Protein AF-A0A1X7UVR0-F1 (afdb_monomer_lite)

pLDDT: mean 85.08, std 11.85, range [38.38, 96.5]

Organism: Amphimedon queenslandica (NCBI:txid400682)

Radius of gyration: 28.62 Å; chains: 1; bounding box: 68×52×77 Å

Structure (mmCIF, N/CA/C/O backbone):
data_AF-A0A1X7UVR0-F1
#
_entry.id   AF-A0A1X7UVR0-F1
#
loop_
_atom_site.group_PDB
_atom_site.id
_atom_site.type_symbol
_atom_site.label_atom_id
_atom_site.label_alt_id
_atom_site.label_comp_id
_atom_site.label_asym_id
_atom_site.label_entity_id
_atom_site.label_seq_id
_atom_site.pdbx_PDB_ins_code
_atom_site.Cartn_x
_atom_site.Cartn_y
_atom_site.Cartn_z
_atom_site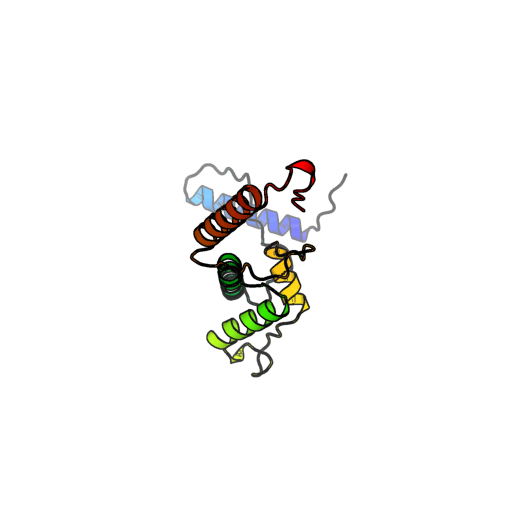.occupancy
_atom_site.B_iso_or_equiv
_atom_site.auth_seq_id
_atom_site.auth_comp_id
_atom_site.auth_asym_id
_atom_site.auth_atom_id
_atom_site.pdbx_PDB_model_num
ATOM 1 N N . MET A 1 1 ? -23.623 33.182 9.300 1.00 39.91 1 MET A N 1
ATOM 2 C CA . MET A 1 1 ? -23.550 31.770 8.861 1.00 39.91 1 MET A CA 1
ATOM 3 C C . MET A 1 1 ? -23.881 30.894 10.066 1.00 39.91 1 MET A C 1
ATOM 5 O O . MET A 1 1 ? -23.046 30.761 10.948 1.00 39.91 1 MET A O 1
ATOM 9 N N . TRP A 1 2 ? -25.120 30.409 10.192 1.00 45.94 2 TRP A N 1
ATOM 10 C CA . TRP A 1 2 ? -25.525 29.566 11.326 1.00 45.94 2 TRP A CA 1
ATOM 11 C C . TRP A 1 2 ? -25.165 28.111 11.015 1.00 45.94 2 TRP A C 1
ATOM 13 O O . TRP A 1 2 ? -25.701 27.520 10.080 1.00 45.94 2 TRP A O 1
ATOM 23 N N . CYS A 1 3 ? -24.228 27.531 11.764 1.00 56.44 3 CYS A N 1
ATOM 24 C CA . CYS A 1 3 ? -23.899 26.116 11.631 1.00 56.44 3 CYS A CA 1
ATOM 25 C C . CYS A 1 3 ? -25.050 25.273 12.200 1.00 56.44 3 CYS A C 1
ATOM 27 O O . CYS A 1 3 ? -25.209 25.167 13.416 1.00 56.44 3 CYS A O 1
ATOM 29 N N . HIS A 1 4 ? -25.851 24.659 11.328 1.00 72.81 4 HIS A N 1
ATOM 30 C CA . HIS A 1 4 ? -26.893 23.713 11.725 1.00 72.81 4 HIS A CA 1
ATOM 31 C C . HIS A 1 4 ? -26.270 22.404 12.227 1.00 72.81 4 HIS A C 1
ATOM 33 O O . HIS A 1 4 ? -26.039 21.460 11.469 1.00 72.81 4 HIS A O 1
ATOM 39 N N . PHE A 1 5 ? -26.001 22.329 13.528 1.00 78.62 5 PHE A N 1
ATOM 40 C CA . PHE A 1 5 ? -25.626 21.081 14.183 1.00 78.62 5 PHE A CA 1
ATOM 41 C C . PHE A 1 5 ? -26.862 20.363 14.719 1.00 78.62 5 PHE A C 1
ATOM 43 O O . PHE A 1 5 ? -27.696 20.941 15.411 1.00 78.62 5 PHE A O 1
ATOM 50 N N . LYS A 1 6 ? -26.956 19.058 14.452 1.00 86.06 6 LYS A N 1
ATOM 51 C CA . LYS A 1 6 ? -27.971 18.203 15.072 1.00 86.06 6 LYS A CA 1
ATOM 52 C C . LYS A 1 6 ? -27.736 18.149 16.586 1.00 86.06 6 LYS A C 1
ATOM 54 O O . LYS A 1 6 ? -26.608 17.916 17.025 1.00 86.06 6 LYS A O 1
ATOM 59 N N . HIS A 1 7 ? -28.799 18.286 17.377 1.00 85.94 7 HIS A N 1
ATOM 60 C CA . HIS A 1 7 ? -28.734 18.289 18.846 1.00 85.94 7 HIS A CA 1
ATOM 61 C C . HIS A 1 7 ? -27.977 17.075 19.425 1.00 85.94 7 HIS A C 1
ATOM 63 O O . HIS A 1 7 ? -27.180 17.208 20.353 1.00 85.94 7 HIS A O 1
ATOM 69 N N . SER A 1 8 ? -28.131 15.893 18.816 1.00 85.81 8 SER A N 1
ATOM 70 C CA . SER A 1 8 ? -27.412 14.672 19.209 1.00 85.81 8 SER A CA 1
ATOM 71 C C . SER A 1 8 ? -25.884 14.806 19.130 1.00 85.81 8 SER A C 1
ATOM 73 O O . SER A 1 8 ? -25.164 14.254 19.964 1.00 85.81 8 SER A O 1
ATOM 75 N N . SER A 1 9 ? -25.374 15.553 18.148 1.00 83.88 9 SER A N 1
ATOM 76 C CA . SER A 1 9 ? -23.937 15.782 17.964 1.00 83.88 9 SER A CA 1
ATOM 77 C C . SER A 1 9 ? -23.384 16.694 19.056 1.00 83.88 9 SER A C 1
ATOM 79 O O . SER A 1 9 ? -22.372 16.362 19.671 1.00 83.88 9 SER A O 1
ATOM 81 N N . VAL A 1 10 ? -24.097 17.785 19.357 1.00 86.69 10 VAL A N 1
ATOM 82 C CA . VAL A 1 10 ? -23.742 18.726 20.434 1.00 86.69 10 VAL A CA 1
ATOM 83 C C . VAL A 1 10 ? -23.759 18.022 21.791 1.00 86.69 10 VAL A C 1
ATOM 85 O O . VAL A 1 10 ? -22.815 18.148 22.570 1.00 86.69 10 VAL A O 1
ATOM 88 N N . SER A 1 11 ? -24.782 17.202 22.044 1.00 87.31 11 SER A N 1
ATOM 89 C CA . SER A 1 11 ? -24.895 16.419 23.278 1.00 87.31 11 SER A CA 1
ATOM 90 C C . SER A 1 11 ? -23.726 15.437 23.448 1.00 87.31 11 SER A C 1
ATOM 92 O O . SER A 1 11 ? -23.103 15.369 24.508 1.00 87.31 11 SER A O 1
ATOM 94 N N . THR A 1 12 ? -23.330 14.754 22.368 1.00 87.06 12 THR A N 1
ATOM 95 C CA . THR A 1 12 ? -22.163 13.855 22.381 1.00 87.06 12 THR A CA 1
ATOM 96 C C . THR A 1 12 ? -20.865 14.604 22.701 1.00 87.06 12 THR A C 1
ATOM 98 O O . THR A 1 12 ? -20.026 14.097 23.449 1.00 87.06 12 THR A O 1
ATOM 101 N N . TRP A 1 13 ? -20.672 15.808 22.152 1.00 88.38 13 TRP A N 1
ATOM 102 C CA . TRP A 1 13 ? -19.490 16.628 22.441 1.00 88.38 13 TRP A CA 1
ATOM 103 C C . TRP A 1 13 ? -19.467 17.118 23.886 1.00 88.38 13 TRP A C 1
ATOM 105 O O . TRP A 1 13 ? -18.426 17.013 24.531 1.00 88.38 13 TRP A O 1
ATOM 115 N N . LYS A 1 14 ? -20.613 17.559 24.421 1.00 90.25 14 LYS A N 1
ATOM 116 C CA . LYS A 1 14 ? -20.752 17.960 25.828 1.00 90.25 14 LYS A CA 1
ATOM 117 C C . LYS A 1 14 ? -20.363 16.825 26.775 1.00 90.25 14 LYS A C 1
ATOM 119 O O . LYS A 1 14 ? -19.585 17.042 27.698 1.00 90.25 14 LYS A O 1
ATOM 124 N N . LEU A 1 15 ? -20.849 15.606 26.527 1.00 90.50 15 LEU A N 1
ATOM 125 C CA . LEU A 1 15 ? -20.504 14.435 27.342 1.00 90.50 15 LEU A CA 1
ATOM 126 C C . LEU A 1 15 ? -19.000 14.135 27.314 1.00 90.50 15 LEU A C 1
ATOM 128 O O . LEU A 1 15 ? -18.399 13.907 28.363 1.00 90.50 15 LEU A O 1
ATOM 132 N N . LYS A 1 16 ? -18.379 14.185 26.130 1.00 88.38 16 LYS A N 1
ATOM 133 C CA . LYS A 1 16 ? -16.927 14.001 25.985 1.00 88.38 16 LYS A CA 1
ATOM 134 C C . LYS A 1 16 ? -16.127 15.067 26.727 1.00 88.38 16 LYS A C 1
ATOM 136 O O . LYS A 1 16 ? -15.169 14.732 27.414 1.00 88.38 16 LYS A O 1
ATOM 141 N N . TYR A 1 17 ? -16.534 16.327 26.606 1.00 90.25 17 TYR A N 1
ATOM 142 C CA . TYR A 1 17 ? -15.904 17.437 27.310 1.00 90.25 17 TYR A CA 1
ATOM 143 C C . TYR A 1 17 ? -15.963 17.241 28.827 1.00 90.25 17 TYR A C 1
ATOM 145 O O . TYR A 1 17 ? -14.931 17.270 29.493 1.00 90.25 17 TYR A O 1
ATOM 153 N N . LEU A 1 18 ? -17.146 16.933 29.366 1.00 91.00 18 LEU A N 1
ATOM 154 C CA . LEU A 1 18 ? -17.323 16.692 30.799 1.00 91.00 18 LEU A CA 1
ATOM 155 C C . LEU A 1 18 ? -16.493 15.501 31.303 1.00 91.00 18 LEU A C 1
ATOM 157 O O . LEU A 1 18 ? -15.963 15.554 32.411 1.00 91.00 18 LEU A O 1
ATOM 161 N N . ALA A 1 19 ? -16.353 14.438 30.506 1.00 88.81 19 ALA A N 1
ATOM 162 C CA . ALA A 1 19 ? -15.502 13.300 30.852 1.00 88.81 19 ALA A CA 1
ATOM 163 C C . ALA A 1 19 ? -14.011 13.686 30.912 1.00 88.81 19 ALA A C 1
ATOM 165 O O . ALA A 1 19 ? -13.319 13.299 31.854 1.00 88.81 19 ALA A O 1
ATOM 166 N N . GLN A 1 20 ? -13.535 14.486 29.952 1.00 86.75 20 GLN A N 1
ATOM 167 C CA . GLN A 1 20 ? -12.152 14.972 29.896 1.00 86.75 20 GLN A CA 1
ATOM 168 C C . GLN A 1 20 ? -11.824 15.889 31.088 1.00 86.75 20 GLN A C 1
ATOM 170 O O . GLN A 1 20 ? -10.798 15.706 31.740 1.00 86.75 20 GLN A O 1
ATOM 175 N N . VAL A 1 21 ? -12.728 16.819 31.420 1.00 88.62 21 VAL A N 1
ATOM 176 C CA . VAL A 1 21 ? -12.598 17.715 32.584 1.00 88.62 21 VAL A CA 1
ATOM 177 C C . VAL A 1 21 ? -12.537 16.910 33.882 1.00 88.62 21 VAL A C 1
ATOM 179 O O . VAL A 1 21 ? -11.637 17.116 34.691 1.00 88.62 21 VAL A O 1
ATOM 182 N N . LYS A 1 22 ? -13.435 15.931 34.066 1.00 89.00 22 LYS A N 1
ATOM 183 C CA . LYS A 1 22 ? -13.406 15.041 35.241 1.00 89.00 22 LYS A CA 1
ATOM 184 C C . LYS A 1 22 ? -12.085 14.281 35.363 1.00 89.00 22 LYS A C 1
ATOM 186 O O . LYS A 1 22 ? -11.619 14.053 36.475 1.00 89.00 22 LYS A O 1
ATOM 191 N N . HIS A 1 23 ? -11.495 13.872 34.244 1.00 85.75 23 HIS A N 1
ATOM 192 C CA . HIS A 1 23 ? -10.211 13.181 34.233 1.00 85.75 23 HIS A CA 1
ATOM 193 C C . HIS A 1 23 ? -9.043 14.104 34.626 1.00 85.75 23 HIS A C 1
ATOM 195 O O . HIS A 1 23 ? -8.199 13.687 35.414 1.00 85.75 23 HIS A O 1
ATOM 201 N N . GLN A 1 24 ? -9.005 15.350 34.137 1.00 85.00 24 GLN A N 1
ATOM 202 C CA . GLN A 1 24 ? -7.989 16.344 34.533 1.00 85.00 24 GLN A CA 1
ATOM 203 C C . GLN A 1 24 ? -8.089 16.703 36.021 1.00 85.00 24 GLN A C 1
ATOM 205 O O . GLN A 1 24 ? -7.090 16.658 36.733 1.00 85.00 24 GLN A O 1
ATOM 210 N N . VAL A 1 25 ? -9.309 16.932 36.523 1.00 85.56 25 VAL A N 1
ATOM 211 C CA . VAL A 1 25 ? -9.549 17.211 37.950 1.00 85.56 25 VAL A CA 1
ATOM 212 C C . VAL A 1 25 ? -9.102 16.038 38.829 1.00 85.56 25 VAL A C 1
ATOM 214 O O . VAL A 1 25 ? -8.468 16.249 39.857 1.00 85.56 25 VAL A O 1
ATOM 217 N N . LYS A 1 26 ? -9.353 14.788 38.409 1.00 86.19 26 LYS A N 1
ATOM 218 C CA . LYS A 1 26 ? -8.849 13.591 39.110 1.00 86.19 26 LYS A CA 1
ATOM 219 C C . LYS A 1 26 ? -7.321 13.496 39.148 1.00 86.19 26 LYS A C 1
ATOM 221 O O . LYS A 1 26 ? -6.795 12.859 40.052 1.00 86.19 26 LYS A O 1
ATOM 226 N N . LYS A 1 27 ? -6.619 14.097 38.185 1.00 85.75 27 LYS A N 1
ATOM 227 C CA . LYS A 1 27 ? -5.153 14.185 38.161 1.00 85.75 27 LYS A CA 1
ATOM 228 C C . LYS A 1 27 ? -4.596 15.376 38.953 1.00 85.75 27 LYS A C 1
ATOM 230 O O . LYS A 1 27 ? -3.383 15.498 39.049 1.00 85.75 27 LYS A O 1
ATOM 235 N N . GLY A 1 28 ? -5.453 16.230 39.524 1.00 82.88 28 GLY A N 1
ATOM 236 C CA . GLY A 1 28 ? -5.039 17.439 40.243 1.00 82.88 28 GLY A CA 1
ATOM 237 C C . GLY A 1 28 ? -4.627 18.602 39.333 1.00 82.88 28 GLY A C 1
ATOM 238 O O . GLY A 1 28 ? -4.069 19.583 39.814 1.00 82.88 28 GLY A O 1
ATOM 239 N N . GLU A 1 29 ? -4.893 18.510 38.028 1.00 83.25 29 GLU A N 1
ATOM 240 C CA . GLU A 1 29 ? -4.598 19.568 37.058 1.00 83.25 29 GLU A CA 1
ATOM 241 C C . GLU A 1 29 ? -5.743 20.591 37.003 1.00 83.25 29 GLU A C 1
ATOM 243 O O . GLU A 1 29 ? -6.922 20.246 37.154 1.00 83.25 29 GLU A O 1
ATOM 248 N N . THR A 1 30 ? -5.416 21.860 36.736 1.00 81.00 30 THR A N 1
ATOM 249 C CA . THR A 1 30 ? -6.432 22.875 36.441 1.00 81.00 30 THR A CA 1
ATOM 250 C C . THR A 1 30 ? -7.115 22.536 35.110 1.00 81.00 30 THR A C 1
ATOM 252 O O . THR A 1 30 ? -6.435 22.273 34.115 1.00 81.00 30 THR A O 1
ATOM 255 N N . PRO A 1 31 ? -8.460 22.497 35.055 1.00 76.00 31 PRO A N 1
ATOM 256 C CA . PRO A 1 31 ? -9.162 22.013 33.877 1.00 76.00 31 PRO A CA 1
ATOM 257 C C . PRO A 1 31 ? -9.028 23.007 32.719 1.00 76.00 31 PRO A C 1
ATOM 259 O O . PRO A 1 31 ? -9.720 24.023 32.666 1.00 76.00 31 PRO A O 1
ATOM 262 N N . ASN A 1 32 ? -8.152 22.686 31.771 1.00 82.94 32 ASN A N 1
ATOM 263 C CA . ASN A 1 32 ? -7.961 23.424 30.531 1.00 82.94 32 ASN A CA 1
ATOM 264 C C . ASN A 1 32 ? -8.064 22.447 29.350 1.00 82.94 32 ASN A C 1
ATOM 266 O O . ASN A 1 32 ? -7.138 21.690 29.047 1.00 82.94 32 ASN A O 1
ATOM 270 N N . VAL A 1 33 ? -9.237 22.413 28.710 1.00 78.12 33 VAL A N 1
ATOM 271 C CA . VAL A 1 33 ? -9.544 21.495 27.603 1.00 78.12 33 VAL A CA 1
ATOM 272 C C . VAL A 1 33 ? -9.697 22.298 26.312 1.00 78.12 33 VAL A C 1
ATOM 274 O O . VAL A 1 33 ? -10.793 22.733 25.968 1.00 78.12 33 VAL A O 1
ATOM 277 N N . CYS A 1 34 ? -8.594 22.463 25.579 1.00 80.00 34 CYS A N 1
ATOM 278 C CA . CYS A 1 34 ? -8.577 23.142 24.274 1.00 80.00 34 CYS A CA 1
ATOM 279 C C . CYS A 1 34 ? -8.936 22.223 23.094 1.00 80.00 34 CYS A C 1
ATOM 281 O O . CYS A 1 34 ? -9.252 22.705 22.009 1.00 80.00 34 CYS A O 1
ATOM 283 N N . SER A 1 35 ? -8.884 20.898 23.267 1.00 78.81 35 SER A N 1
ATOM 284 C CA . SER A 1 35 ? -9.215 19.945 22.204 1.00 78.81 35 SER A CA 1
ATOM 285 C C . SER A 1 35 ? -9.887 18.683 22.746 1.00 78.81 35 SER A C 1
ATOM 287 O O . SER A 1 35 ? -9.595 18.215 23.845 1.00 78.81 35 SER A O 1
ATOM 289 N N . LEU A 1 36 ? -10.813 18.130 21.959 1.00 81.06 36 LEU A N 1
ATOM 290 C CA . LEU A 1 36 ? -11.444 16.838 22.220 1.00 81.06 36 LEU A CA 1
ATOM 291 C C . LEU A 1 36 ? -10.916 15.813 21.222 1.00 81.06 36 LEU A C 1
ATOM 293 O O . LEU A 1 36 ? -10.759 16.117 20.039 1.00 81.06 36 LEU A O 1
ATOM 297 N N . THR A 1 37 ? -10.725 14.572 21.667 1.00 76.94 37 THR A N 1
ATOM 298 C CA . THR A 1 37 ? -10.340 13.483 20.765 1.00 76.94 37 THR A CA 1
ATOM 299 C C . THR A 1 37 ? -11.423 13.267 19.701 1.00 76.94 37 THR A C 1
ATOM 301 O O . THR A 1 37 ? -12.577 12.881 19.970 1.00 76.94 37 THR A O 1
ATOM 304 N N . GLY A 1 38 ? -11.054 13.563 18.454 1.00 73.75 38 GLY A N 1
ATOM 305 C CA . GLY A 1 38 ? -11.890 13.331 17.287 1.00 73.75 38 GLY A CA 1
ATOM 306 C C . GLY A 1 38 ? -12.133 11.836 17.099 1.00 73.75 38 GLY A C 1
ATOM 307 O O . GLY A 1 38 ? -11.230 11.021 17.256 1.00 73.75 38 GLY A O 1
ATOM 308 N N . LYS A 1 39 ? -13.367 11.450 16.758 1.00 77.44 39 LYS A N 1
ATOM 309 C CA . LYS A 1 39 ? -13.599 10.095 16.237 1.00 77.44 39 LYS A CA 1
ATOM 310 C C . LYS A 1 39 ? -13.004 10.031 14.828 1.00 77.44 39 LYS A C 1
ATOM 312 O O . LYS A 1 39 ? -13.222 10.974 14.064 1.00 77.44 39 LYS A O 1
ATOM 317 N N . LYS A 1 40 ? -12.312 8.936 14.477 1.00 73.81 40 LYS A N 1
ATOM 318 C CA . LYS A 1 40 ? -11.924 8.667 13.082 1.00 73.81 40 LYS A CA 1
ATOM 319 C C . LYS A 1 40 ? -13.194 8.743 12.226 1.00 73.81 40 LYS A C 1
ATOM 321 O O . LYS A 1 40 ? -14.196 8.101 12.541 1.00 73.81 40 LYS A O 1
ATOM 326 N N . ARG A 1 41 ? -13.187 9.622 11.223 1.00 78.00 41 ARG A N 1
ATOM 327 C CA . ARG A 1 41 ? -14.324 9.846 10.321 1.00 78.00 41 ARG A CA 1
ATOM 328 C C . ARG A 1 41 ? -14.115 9.050 9.037 1.00 78.00 41 ARG A C 1
ATOM 330 O O . ARG A 1 41 ? -12.980 8.828 8.632 1.00 78.00 41 ARG A O 1
ATOM 337 N N . GLY A 1 42 ? -15.215 8.684 8.386 1.00 80.25 42 GLY A N 1
ATOM 338 C CA . GLY A 1 42 ? -15.204 7.970 7.111 1.00 80.25 42 GLY A CA 1
ATOM 339 C C . GLY A 1 42 ? -15.587 6.498 7.235 1.00 80.25 42 GLY A C 1
ATOM 340 O O . GLY A 1 42 ? -15.913 6.003 8.314 1.00 80.25 42 GLY A O 1
ATOM 341 N N . ARG A 1 43 ? -15.592 5.812 6.089 1.00 80.75 43 ARG A N 1
ATOM 342 C CA . ARG A 1 43 ? -15.903 4.384 6.006 1.00 80.75 43 ARG A CA 1
ATOM 343 C C . ARG A 1 43 ? -14.754 3.573 6.627 1.00 80.75 43 ARG A C 1
ATOM 345 O O . ARG A 1 43 ? -13.600 3.860 6.306 1.00 80.75 43 ARG A O 1
ATOM 352 N N . PRO A 1 44 ? -15.041 2.570 7.475 1.00 84.81 44 PRO A N 1
ATOM 353 C CA . PRO A 1 44 ? -14.006 1.700 8.022 1.00 84.81 44 PRO A CA 1
ATOM 354 C C . PRO A 1 44 ? -13.252 0.950 6.915 1.00 84.81 44 PRO A C 1
ATOM 356 O O . PRO A 1 44 ? -13.790 0.692 5.834 1.00 84.81 44 PRO A O 1
ATOM 359 N N . LEU A 1 45 ? -11.992 0.612 7.198 1.00 88.44 45 LEU A N 1
ATOM 360 C CA . LEU A 1 45 ? -11.133 -0.149 6.293 1.00 88.44 45 LEU A CA 1
ATOM 361 C C . LEU A 1 45 ? -11.658 -1.576 6.121 1.00 88.44 45 LEU A C 1
ATOM 363 O O . LEU A 1 45 ? -12.040 -2.213 7.098 1.00 88.44 45 LEU A O 1
ATOM 367 N N . LEU A 1 46 ? -11.614 -2.087 4.887 1.00 90.44 46 LEU A N 1
ATOM 368 C CA . LEU A 1 46 ? -12.061 -3.448 4.571 1.00 90.44 46 LEU A CA 1
ATOM 369 C C . LEU A 1 46 ? -11.266 -4.515 5.338 1.00 90.44 46 LEU A C 1
ATOM 371 O O . LEU A 1 46 ? -11.851 -5.470 5.828 1.00 90.44 46 LEU A O 1
ATOM 375 N N . LEU A 1 47 ? -9.942 -4.352 5.426 1.00 89.31 47 LEU A N 1
ATOM 376 C CA . LEU A 1 47 ? -9.038 -5.333 6.030 1.00 89.31 47 LEU A CA 1
ATOM 377 C C . LEU A 1 47 ? -8.715 -5.027 7.506 1.00 89.31 47 LEU A C 1
ATOM 379 O O . LEU A 1 47 ? -7.780 -5.592 8.060 1.00 89.31 47 LEU A O 1
ATOM 383 N N . CYS A 1 48 ? -9.474 -4.146 8.169 1.00 88.88 48 CYS A N 1
ATOM 384 C CA . CYS A 1 48 ? -9.101 -3.578 9.474 1.00 88.88 48 CYS A CA 1
ATOM 385 C C . CYS A 1 48 ? -7.728 -2.868 9.436 1.00 88.88 48 CYS A C 1
ATOM 387 O O . CYS A 1 48 ? -7.026 -2.873 8.431 1.00 88.88 48 CYS A O 1
ATOM 389 N N . GLU A 1 49 ? -7.335 -2.201 10.522 1.00 89.88 49 GLU A N 1
ATOM 390 C CA . GLU A 1 49 ? -6.111 -1.377 10.520 1.00 89.88 49 GLU A CA 1
ATOM 391 C C . GLU A 1 49 ? -4.832 -2.213 10.377 1.00 89.88 49 GLU A C 1
ATOM 393 O O . GLU A 1 49 ? -3.928 -1.821 9.647 1.00 89.88 49 GLU A O 1
ATOM 398 N N . ARG A 1 50 ? -4.781 -3.391 11.014 1.00 93.31 50 ARG A N 1
ATOM 399 C CA . ARG A 1 50 ? -3.585 -4.244 11.020 1.00 93.31 50 ARG A CA 1
ATOM 400 C C . ARG A 1 50 ? -3.260 -4.826 9.644 1.00 93.31 50 ARG A C 1
ATOM 402 O O . ARG A 1 50 ? -2.170 -4.600 9.141 1.00 93.31 50 ARG A O 1
ATOM 409 N N . LEU A 1 51 ? -4.194 -5.556 9.028 1.00 93.94 51 LEU A N 1
ATOM 410 C CA . LEU A 1 51 ? -3.909 -6.194 7.738 1.00 93.94 51 LEU A CA 1
ATOM 411 C C . LEU A 1 51 ? -3.754 -5.148 6.637 1.00 93.94 51 LEU A C 1
ATOM 413 O O . LEU A 1 51 ? -2.942 -5.343 5.744 1.00 93.94 51 LEU A O 1
ATOM 417 N N . ASP A 1 52 ? -4.498 -4.037 6.690 1.00 94.25 52 ASP A N 1
ATOM 418 C CA . ASP A 1 52 ? -4.313 -2.949 5.726 1.00 94.25 52 ASP A CA 1
ATOM 419 C C . ASP A 1 52 ? -2.885 -2.382 5.817 1.00 94.25 52 ASP A C 1
ATOM 421 O O . ASP A 1 52 ? -2.242 -2.239 4.780 1.00 94.25 52 ASP A O 1
ATOM 425 N N . ALA A 1 53 ? -2.342 -2.181 7.027 1.00 95.19 53 ALA A N 1
ATOM 426 C CA . ALA A 1 53 ? -0.943 -1.790 7.224 1.00 95.19 53 ALA A CA 1
ATOM 427 C C . ALA A 1 53 ? 0.049 -2.844 6.698 1.00 95.19 53 ALA A C 1
ATOM 429 O O . ALA A 1 53 ? 0.995 -2.484 6.000 1.00 95.19 53 ALA A O 1
ATOM 430 N N . ASP A 1 54 ? -0.194 -4.136 6.943 1.00 96.25 54 ASP A N 1
ATOM 431 C CA . ASP A 1 54 ? 0.650 -5.222 6.419 1.00 96.25 54 ASP A CA 1
ATOM 432 C C . ASP A 1 54 ? 0.710 -5.195 4.878 1.00 96.25 54 ASP A C 1
ATOM 434 O O . ASP A 1 54 ? 1.784 -5.341 4.285 1.00 96.25 54 ASP A O 1
ATOM 438 N N . VAL A 1 55 ? -0.426 -4.948 4.206 1.00 96.31 55 VAL A N 1
ATOM 439 C CA . VAL A 1 55 ? -0.445 -4.781 2.743 1.00 96.31 55 VAL A CA 1
ATOM 440 C C . VAL A 1 55 ? 0.321 -3.527 2.326 1.00 96.31 55 VAL A C 1
ATOM 442 O O . VAL A 1 55 ? 1.097 -3.590 1.375 1.00 96.31 55 VAL A O 1
ATOM 445 N N . GLN A 1 56 ? 0.135 -2.397 3.012 1.00 95.75 56 GLN A N 1
ATOM 446 C CA . GLN A 1 56 ? 0.854 -1.156 2.696 1.00 95.75 56 GLN A CA 1
ATOM 447 C C . GLN A 1 56 ? 2.371 -1.351 2.773 1.00 95.75 56 GLN A C 1
ATOM 449 O O . GLN A 1 56 ? 3.074 -1.011 1.822 1.00 95.75 56 GLN A O 1
ATOM 454 N N . HIS A 1 57 ? 2.867 -1.959 3.852 1.00 96.31 57 HIS A N 1
ATOM 455 C CA . HIS A 1 57 ? 4.290 -2.248 4.029 1.00 96.31 57 HIS A CA 1
ATOM 456 C C . HIS A 1 57 ? 4.844 -3.141 2.922 1.00 96.31 57 HIS A C 1
ATOM 458 O O . HIS A 1 57 ? 5.902 -2.845 2.369 1.00 96.31 57 HIS A O 1
ATOM 464 N N . TYR A 1 58 ? 4.115 -4.195 2.551 1.00 95.88 58 TYR A N 1
ATOM 465 C CA . TYR A 1 58 ? 4.525 -5.060 1.449 1.00 95.88 58 TYR A CA 1
ATOM 466 C C . TYR A 1 58 ? 4.619 -4.294 0.122 1.00 95.88 58 TYR A C 1
ATOM 468 O O . TYR A 1 58 ? 5.592 -4.444 -0.613 1.00 95.88 58 TYR A O 1
ATOM 476 N N . ILE A 1 59 ? 3.632 -3.450 -0.186 1.00 95.25 59 ILE A N 1
ATOM 477 C CA . ILE A 1 59 ? 3.615 -2.679 -1.434 1.00 95.25 59 ILE A CA 1
ATOM 478 C C . ILE A 1 59 ? 4.755 -1.657 -1.485 1.00 95.25 59 ILE A C 1
ATOM 480 O O . ILE A 1 59 ? 5.375 -1.512 -2.538 1.00 95.25 59 ILE A O 1
ATOM 484 N N . HIS A 1 60 ? 5.073 -1.003 -0.365 1.00 93.81 60 HIS A N 1
ATOM 485 C CA . HIS A 1 60 ? 6.253 -0.144 -0.269 1.00 93.81 60 HIS A CA 1
ATOM 486 C C . HIS A 1 60 ? 7.544 -0.926 -0.506 1.00 93.81 60 HIS A C 1
ATOM 488 O O . HIS A 1 60 ? 8.326 -0.535 -1.362 1.00 93.81 60 HIS A O 1
ATOM 494 N N . ALA A 1 61 ? 7.718 -2.079 0.143 1.00 93.56 61 ALA A N 1
ATOM 495 C CA . ALA A 1 61 ? 8.905 -2.910 -0.051 1.00 93.56 61 ALA A CA 1
ATOM 496 C C . ALA A 1 61 ? 9.084 -3.355 -1.515 1.00 93.56 61 ALA A C 1
ATOM 498 O O . ALA A 1 61 ? 10.194 -3.326 -2.042 1.00 93.56 61 ALA A O 1
ATOM 499 N N . VAL A 1 62 ? 7.991 -3.726 -2.196 1.00 91.31 62 VAL A N 1
ATOM 500 C CA . VAL A 1 62 ? 8.024 -4.067 -3.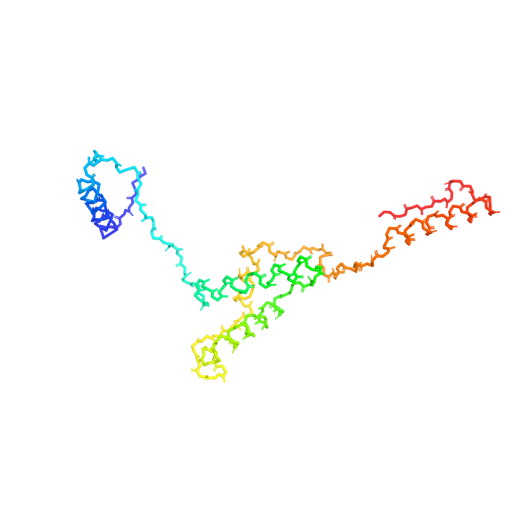630 1.00 91.31 62 VAL A CA 1
ATOM 501 C C . VAL A 1 62 ? 8.457 -2.869 -4.469 1.00 91.31 62 VAL A C 1
ATOM 503 O O . VAL A 1 62 ? 9.288 -3.023 -5.360 1.00 91.31 62 VAL A O 1
ATOM 506 N N . HIS A 1 63 ? 7.907 -1.687 -4.197 1.00 87.94 63 HIS A N 1
ATOM 507 C CA . HIS A 1 63 ? 8.256 -0.472 -4.925 1.00 87.94 63 HIS A CA 1
ATOM 508 C C . HIS A 1 63 ? 9.711 -0.044 -4.694 1.00 87.94 63 HIS A C 1
ATOM 510 O O . HIS A 1 63 ? 10.418 0.277 -5.649 1.00 87.94 63 HIS A O 1
ATOM 516 N N . ASP A 1 64 ? 10.166 -0.059 -3.444 1.00 87.19 64 ASP A N 1
ATOM 517 C CA . ASP A 1 64 ? 11.511 0.374 -3.060 1.00 87.19 64 ASP A CA 1
ATOM 518 C C . ASP A 1 64 ? 12.578 -0.587 -3.601 1.00 87.19 64 ASP A C 1
ATOM 520 O O . ASP A 1 64 ? 13.665 -0.159 -3.982 1.00 87.19 64 ASP A O 1
ATOM 524 N N . GLY A 1 65 ? 12.227 -1.868 -3.760 1.00 85.56 65 GLY A N 1
ATOM 525 C CA . GLY A 1 65 ? 13.017 -2.855 -4.498 1.00 85.56 65 GLY A CA 1
ATOM 526 C C . GLY A 1 65 ? 12.989 -2.699 -6.027 1.00 85.56 65 GLY A C 1
ATOM 527 O O . GLY A 1 65 ? 13.494 -3.571 -6.727 1.00 85.56 65 GLY A O 1
ATOM 528 N N . GLY A 1 66 ? 12.375 -1.642 -6.572 1.00 82.44 66 GLY A N 1
ATOM 529 C CA . GLY A 1 66 ? 12.284 -1.386 -8.017 1.00 82.44 66 GLY A CA 1
ATOM 530 C C . GLY A 1 66 ? 11.206 -2.196 -8.749 1.00 82.44 66 GLY A C 1
ATOM 531 O O . GLY A 1 66 ? 11.118 -2.140 -9.980 1.00 82.44 66 GLY A O 1
ATOM 532 N N . GLY A 1 67 ? 10.374 -2.934 -8.010 1.00 83.94 67 GLY A N 1
ATOM 533 C CA . GLY A 1 67 ? 9.278 -3.731 -8.543 1.00 83.94 67 GLY A CA 1
ATOM 534 C C . GLY A 1 67 ? 8.105 -2.879 -9.029 1.00 83.94 67 GLY A C 1
ATOM 535 O O . GLY A 1 67 ? 7.790 -1.816 -8.494 1.00 83.94 67 GLY A O 1
ATOM 536 N N . ILE A 1 68 ? 7.406 -3.375 -10.051 1.00 84.94 68 ILE A N 1
ATOM 537 C CA . ILE A 1 68 ? 6.225 -2.699 -10.592 1.00 84.94 68 ILE A CA 1
ATOM 538 C C . ILE A 1 68 ? 5.040 -2.934 -9.653 1.00 84.94 68 ILE A C 1
ATOM 540 O O . ILE A 1 68 ? 4.603 -4.067 -9.452 1.00 84.94 68 ILE A O 1
ATOM 544 N N . VAL A 1 69 ? 4.445 -1.855 -9.148 1.00 89.38 69 VAL A N 1
ATOM 545 C CA . VAL A 1 69 ? 3.204 -1.915 -8.370 1.00 89.38 69 VAL A CA 1
ATOM 546 C C . VAL A 1 69 ? 2.009 -1.676 -9.291 1.00 89.38 69 VAL A C 1
ATOM 548 O O . VAL A 1 69 ? 1.802 -0.583 -9.815 1.00 89.38 69 VAL A O 1
ATOM 551 N N . THR A 1 70 ? 1.182 -2.706 -9.480 1.00 90.50 70 THR A N 1
ATOM 552 C CA . THR A 1 70 ? -0.078 -2.604 -10.236 1.00 90.50 70 THR A CA 1
ATOM 553 C C . THR A 1 70 ? -1.274 -2.967 -9.374 1.00 90.50 70 THR A C 1
ATOM 555 O O . THR A 1 70 ? -1.156 -3.734 -8.425 1.00 90.50 70 THR A O 1
ATOM 558 N N . THR A 1 71 ? -2.471 -2.521 -9.766 1.00 92.38 71 THR A N 1
ATOM 559 C CA . THR A 1 71 ? -3.726 -2.889 -9.087 1.00 92.38 71 THR A CA 1
ATOM 560 C C . THR A 1 71 ? -3.908 -4.407 -8.948 1.00 92.38 71 THR A C 1
ATOM 562 O O . THR A 1 71 ? -4.436 -4.863 -7.936 1.00 92.38 71 THR A O 1
ATOM 565 N N . ARG A 1 72 ? -3.467 -5.200 -9.940 1.00 92.25 72 ARG A N 1
ATOM 566 C CA . ARG A 1 72 ? -3.548 -6.672 -9.886 1.00 92.25 72 ARG A CA 1
ATOM 567 C C . ARG A 1 72 ? -2.588 -7.238 -8.842 1.00 92.25 72 ARG A C 1
ATOM 569 O O . ARG A 1 72 ? -3.009 -8.063 -8.040 1.00 92.25 72 ARG A O 1
ATOM 576 N N . ILE A 1 73 ? -1.345 -6.750 -8.818 1.00 92.50 73 ILE A N 1
ATOM 577 C CA . ILE A 1 73 ? -0.339 -7.135 -7.815 1.00 92.50 73 ILE A CA 1
ATOM 578 C C . ILE A 1 73 ? -0.822 -6.756 -6.415 1.00 92.50 73 ILE A C 1
ATOM 580 O O . ILE A 1 73 ? -0.756 -7.573 -5.507 1.00 92.50 73 ILE A O 1
ATOM 584 N N . THR A 1 74 ? -1.409 -5.572 -6.250 1.00 95.06 74 THR A N 1
ATOM 585 C CA . THR A 1 74 ? -1.975 -5.125 -4.974 1.00 95.06 74 THR A CA 1
ATOM 586 C C . THR A 1 74 ? -3.116 -6.016 -4.486 1.00 95.06 74 THR A C 1
ATOM 588 O O . THR A 1 74 ? -3.135 -6.405 -3.320 1.00 95.06 74 THR A O 1
ATOM 591 N N . ALA A 1 75 ? -4.056 -6.378 -5.363 1.00 96.06 75 ALA A N 1
ATOM 592 C CA . ALA A 1 75 ? -5.146 -7.285 -5.004 1.00 96.06 75 ALA A CA 1
ATOM 593 C C . ALA A 1 75 ? -4.631 -8.695 -4.656 1.00 96.06 75 ALA A C 1
ATOM 595 O O . ALA A 1 75 ? -5.080 -9.298 -3.678 1.00 96.06 75 ALA A O 1
ATOM 596 N N . ALA A 1 76 ? -3.660 -9.204 -5.419 1.00 95.38 76 ALA A N 1
ATOM 597 C CA . ALA A 1 76 ? -3.032 -10.497 -5.163 1.00 95.38 76 ALA A CA 1
ATOM 598 C C . ALA A 1 76 ? -2.262 -10.509 -3.833 1.00 95.38 76 ALA A C 1
ATOM 600 O O . ALA A 1 76 ? -2.457 -11.418 -3.029 1.00 95.38 76 ALA A O 1
ATOM 601 N N . ALA A 1 77 ? -1.460 -9.475 -3.564 1.00 96.06 77 ALA A N 1
ATOM 602 C CA . ALA A 1 77 ? -0.711 -9.317 -2.321 1.00 96.06 77 ALA A CA 1
ATOM 603 C C . ALA A 1 77 ? -1.639 -9.286 -1.105 1.00 96.06 77 ALA A C 1
ATOM 605 O O . ALA A 1 77 ? -1.438 -10.029 -0.147 1.00 96.06 77 ALA A O 1
ATOM 606 N N . ALA A 1 78 ? -2.710 -8.496 -1.177 1.00 96.50 78 ALA A N 1
ATOM 607 C CA . ALA A 1 78 ? -3.715 -8.448 -0.126 1.00 96.50 78 ALA A CA 1
ATOM 608 C C . ALA A 1 78 ? -4.368 -9.815 0.109 1.00 96.50 78 ALA A C 1
ATOM 610 O O . ALA A 1 78 ? -4.502 -10.253 1.249 1.00 96.50 78 ALA A O 1
ATOM 611 N N . THR A 1 79 ? -4.707 -10.530 -0.966 1.00 95.94 79 THR A N 1
ATOM 612 C CA . THR A 1 79 ? -5.280 -11.879 -0.869 1.00 95.94 79 THR A CA 1
ATOM 613 C C . THR A 1 79 ? -4.302 -12.844 -0.209 1.00 95.94 79 THR A C 1
ATOM 615 O O . THR A 1 79 ? -4.698 -13.606 0.671 1.00 95.94 79 THR A O 1
ATOM 618 N N . ALA A 1 80 ? -3.022 -12.791 -0.577 1.00 95.62 80 ALA A N 1
ATOM 619 C CA . ALA A 1 80 ? -1.981 -13.626 0.010 1.00 95.62 80 ALA A CA 1
ATOM 620 C C . ALA A 1 80 ? -1.760 -13.322 1.500 1.00 95.62 80 ALA A C 1
ATOM 622 O O . ALA A 1 80 ? -1.663 -14.254 2.296 1.00 95.62 80 ALA A O 1
ATOM 623 N N . ILE A 1 81 ? -1.738 -12.047 1.895 1.00 96.12 81 ILE A N 1
ATOM 624 C CA . ILE A 1 81 ? -1.555 -11.619 3.292 1.00 96.12 81 ILE A CA 1
ATOM 625 C C . ILE A 1 81 ? -2.740 -12.054 4.159 1.00 96.12 81 ILE A C 1
ATOM 627 O O . ILE A 1 81 ? -2.537 -12.635 5.230 1.00 96.12 81 ILE A O 1
ATOM 631 N N . VAL A 1 82 ? -3.972 -11.849 3.682 1.00 95.50 82 VAL A N 1
ATOM 632 C CA . VAL A 1 82 ? -5.171 -12.330 4.384 1.00 95.50 82 VAL A CA 1
ATOM 633 C C . VAL A 1 82 ? -5.126 -13.850 4.486 1.00 95.50 82 VAL A C 1
ATOM 635 O O . VAL A 1 82 ? -5.242 -14.378 5.583 1.00 95.50 82 VAL A O 1
ATOM 638 N N . ARG A 1 83 ? -4.847 -14.560 3.385 1.00 94.75 83 ARG A N 1
ATOM 639 C CA . ARG A 1 83 ? -4.752 -16.028 3.369 1.00 94.75 83 ARG A CA 1
ATOM 640 C C . ARG A 1 83 ? -3.680 -16.566 4.321 1.00 94.75 83 ARG A C 1
ATOM 642 O O . ARG A 1 83 ? -3.887 -17.612 4.928 1.00 94.75 83 ARG A O 1
ATOM 649 N N . LYS A 1 84 ? -2.538 -15.887 4.439 1.00 94.81 84 LYS A N 1
ATOM 650 C CA . LYS A 1 84 ? -1.462 -16.258 5.368 1.00 94.81 84 LYS A CA 1
ATOM 651 C C . LYS A 1 84 ? -1.878 -16.052 6.823 1.00 94.81 84 LYS A C 1
ATOM 653 O O . LYS A 1 84 ? -1.490 -16.849 7.668 1.00 94.81 84 LYS A O 1
ATOM 658 N N . THR A 1 85 ? -2.647 -15.003 7.100 1.00 93.50 85 THR A N 1
ATOM 659 C CA . THR A 1 85 ? -3.109 -14.691 8.456 1.00 93.50 85 THR A CA 1
ATOM 660 C C . THR A 1 85 ? -4.264 -15.592 8.880 1.00 93.50 85 THR A C 1
ATOM 662 O O . THR A 1 85 ? -4.179 -16.263 9.900 1.00 93.50 85 THR A O 1
ATOM 665 N N . ASP A 1 86 ? -5.347 -15.589 8.107 1.00 91.62 86 ASP A N 1
ATOM 666 C CA . ASP A 1 86 ? -6.525 -16.416 8.320 1.00 91.62 86 ASP A CA 1
ATOM 667 C C . ASP A 1 86 ? -7.250 -16.610 6.984 1.00 91.62 86 ASP A C 1
ATOM 669 O O . ASP A 1 86 ? -7.813 -15.687 6.384 1.00 91.62 86 ASP A O 1
ATOM 673 N N . ARG A 1 87 ? -7.240 -17.855 6.511 1.00 91.12 87 ARG A N 1
ATOM 674 C CA . ARG A 1 87 ? -7.850 -18.233 5.236 1.00 91.12 87 ARG A CA 1
ATOM 675 C C . ARG A 1 87 ? -9.363 -18.072 5.265 1.00 91.12 87 ARG A C 1
ATOM 677 O O . ARG A 1 87 ? -9.925 -17.744 4.221 1.00 91.12 87 ARG A O 1
ATOM 684 N N . ASN A 1 88 ? -10.000 -18.270 6.415 1.00 92.69 88 ASN A N 1
ATOM 685 C CA . ASN A 1 88 ? -11.456 -18.283 6.551 1.00 92.69 88 ASN A CA 1
ATOM 686 C C . ASN A 1 88 ? -12.065 -16.884 6.441 1.00 92.69 88 ASN A C 1
ATOM 688 O O . ASN A 1 88 ? -13.275 -16.753 6.313 1.00 92.69 88 ASN A O 1
ATOM 692 N N . LEU A 1 89 ? -11.245 -15.830 6.445 1.00 91.62 89 LEU A N 1
ATOM 693 C CA . LEU A 1 89 ? -11.712 -14.467 6.213 1.00 91.62 89 LEU A CA 1
ATOM 694 C C . LEU A 1 89 ? -12.053 -14.197 4.745 1.00 91.62 89 LEU A C 1
ATOM 696 O O . LEU A 1 89 ? -12.873 -13.324 4.462 1.00 91.62 89 LEU A O 1
ATOM 700 N N . LEU A 1 90 ? -11.447 -14.926 3.806 1.00 93.69 90 LEU A N 1
ATOM 701 C CA . LEU A 1 90 ? -11.675 -14.730 2.376 1.00 93.69 90 LEU A CA 1
ATOM 702 C C . LEU A 1 90 ? -12.990 -15.368 1.933 1.00 93.69 90 LEU A C 1
ATOM 704 O O . LEU A 1 90 ? -13.272 -16.516 2.269 1.00 93.69 90 LEU A O 1
ATOM 708 N N . ALA A 1 91 ? -13.737 -14.667 1.082 1.00 91.62 91 ALA A N 1
ATOM 709 C CA . ALA A 1 91 ? -15.005 -15.156 0.541 1.00 91.62 91 ALA A CA 1
ATOM 710 C C . ALA A 1 91 ? -14.900 -16.502 -0.187 1.00 91.62 91 ALA A C 1
ATOM 712 O O . ALA A 1 91 ? -15.798 -17.328 -0.074 1.00 91.62 91 ALA 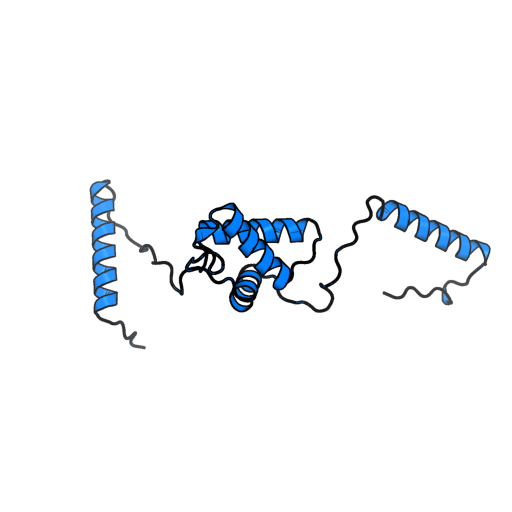A O 1
ATOM 713 N N . GLY A 1 92 ? -13.773 -16.773 -0.855 1.00 88.69 92 GLY A N 1
ATOM 714 C CA . GLY A 1 92 ? -13.521 -18.078 -1.481 1.00 88.69 92 GLY A CA 1
ATOM 715 C C . GLY A 1 92 ? -13.470 -19.256 -0.497 1.00 88.69 92 GLY A C 1
ATOM 716 O O . GLY A 1 92 ? -13.611 -20.394 -0.922 1.00 88.69 92 GLY A O 1
ATOM 717 N N . ASN A 1 93 ? -13.311 -18.987 0.802 1.00 90.69 93 ASN A N 1
ATOM 718 C CA . ASN A 1 93 ? -13.300 -19.979 1.878 1.00 90.69 93 ASN A CA 1
ATOM 719 C C . ASN A 1 93 ? -14.492 -19.798 2.843 1.00 90.69 93 ASN A C 1
ATOM 721 O O . ASN A 1 93 ? -14.427 -20.248 3.982 1.00 90.69 93 ASN A O 1
ATOM 725 N N . GLY A 1 94 ? -15.558 -19.106 2.417 1.00 89.69 94 GLY A N 1
ATOM 726 C CA . GLY A 1 94 ? -16.759 -18.855 3.230 1.00 89.69 94 GLY A CA 1
ATOM 727 C C . GLY A 1 94 ? -16.709 -17.596 4.107 1.00 89.69 94 GLY A C 1
ATOM 728 O O . GLY A 1 94 ? -17.615 -17.374 4.906 1.00 89.69 94 GLY A O 1
ATOM 729 N N . GLY A 1 95 ? -15.674 -16.766 3.965 1.00 92.75 95 GLY A N 1
ATOM 730 C CA . GLY A 1 95 ? -15.494 -15.547 4.752 1.00 92.75 95 GLY A CA 1
ATOM 731 C C . GLY A 1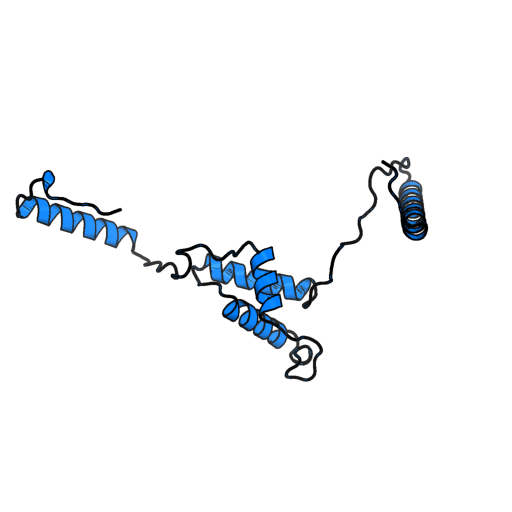 95 ? -16.211 -14.298 4.225 1.00 92.75 95 GLY A C 1
ATOM 732 O O . GLY A 1 95 ? -16.719 -14.275 3.105 1.00 92.75 95 GLY A O 1
ATOM 733 N N . PRO A 1 96 ? -16.217 -13.200 5.001 1.00 92.19 96 PRO A N 1
ATOM 734 C CA . PRO A 1 96 ? -16.884 -11.958 4.608 1.00 92.19 96 PRO A CA 1
ATOM 735 C C . PRO A 1 96 ? -16.047 -11.060 3.677 1.00 92.19 96 PRO A C 1
ATOM 737 O O . PRO A 1 96 ? -16.574 -10.097 3.118 1.00 92.19 96 PRO A O 1
ATOM 740 N N . ILE A 1 97 ? -14.740 -11.308 3.526 1.00 93.69 97 ILE A N 1
ATOM 741 C CA . ILE A 1 97 ? -13.834 -10.393 2.821 1.00 93.69 97 ILE A CA 1
ATOM 742 C C . ILE A 1 97 ? -13.762 -10.735 1.332 1.00 93.69 97 ILE A C 1
ATOM 744 O O . ILE A 1 97 ? -13.261 -11.788 0.933 1.00 93.69 97 ILE A O 1
ATOM 748 N N . VAL A 1 98 ? -14.168 -9.773 0.501 1.00 94.56 98 VAL A N 1
ATOM 749 C CA . VAL A 1 98 ? -13.972 -9.793 -0.953 1.00 94.56 98 VAL A CA 1
ATOM 750 C C . VAL A 1 98 ? -13.000 -8.684 -1.342 1.00 94.56 98 VAL A C 1
ATOM 752 O O . VAL A 1 98 ? -13.320 -7.495 -1.270 1.00 94.56 98 VAL A O 1
ATOM 755 N N . ILE A 1 99 ? -11.806 -9.067 -1.787 1.00 94.62 99 ILE A N 1
ATOM 756 C CA . ILE A 1 99 ? -10.796 -8.119 -2.262 1.00 94.62 99 ILE A CA 1
ATOM 757 C C . ILE A 1 99 ? -11.121 -7.756 -3.710 1.00 94.62 99 ILE A C 1
ATOM 759 O O . ILE A 1 99 ? -10.914 -8.537 -4.634 1.00 94.62 99 ILE A O 1
ATOM 763 N N . THR A 1 100 ? -11.655 -6.552 -3.905 1.00 94.75 100 THR A N 1
ATOM 764 C CA . THR A 1 100 ? -12.045 -6.050 -5.227 1.00 94.75 100 THR A CA 1
ATOM 765 C C . THR A 1 100 ? -10.946 -5.202 -5.862 1.00 94.75 100 THR A C 1
ATOM 767 O O . THR A 1 100 ? -10.092 -4.619 -5.189 1.00 94.75 100 THR A O 1
ATOM 770 N N . THR A 1 101 ? -11.010 -5.048 -7.184 1.00 93.50 101 THR A N 1
ATOM 771 C CA . THR A 1 101 ? -10.145 -4.113 -7.920 1.00 93.50 101 THR A CA 1
ATOM 772 C C . THR A 1 101 ? -10.346 -2.664 -7.466 1.00 93.50 101 THR A C 1
ATOM 774 O O . THR A 1 101 ? -9.385 -1.898 -7.424 1.00 93.50 101 THR A O 1
ATOM 777 N N . GLY A 1 102 ? -11.572 -2.288 -7.084 1.00 93.62 102 GLY A N 1
ATOM 778 C CA . GLY A 1 102 ? -11.888 -0.970 -6.531 1.00 93.62 102 GLY A CA 1
ATOM 779 C C . GLY A 1 102 ? -11.191 -0.711 -5.197 1.00 93.62 102 GLY A C 1
ATOM 780 O O . GLY A 1 102 ? -10.597 0.352 -5.015 1.00 93.62 102 GLY A O 1
ATOM 781 N N . TRP A 1 103 ? -11.180 -1.702 -4.299 1.00 94.75 103 TRP A N 1
ATOM 782 C CA . TRP A 1 103 ? -10.420 -1.614 -3.052 1.00 94.75 103 TRP A CA 1
ATOM 783 C C . TRP A 1 103 ? -8.918 -1.453 -3.322 1.00 94.75 103 TRP A C 1
ATOM 785 O O . TRP A 1 103 ? -8.296 -0.550 -2.768 1.00 94.75 103 TRP A O 1
ATOM 795 N N . ALA A 1 104 ? -8.351 -2.241 -4.240 1.00 95.06 104 ALA A N 1
ATOM 796 C CA . ALA A 1 104 ? -6.932 -2.145 -4.580 1.00 95.06 104 ALA A CA 1
ATOM 797 C C . ALA A 1 104 ? -6.560 -0.766 -5.162 1.00 95.06 104 ALA A C 1
ATOM 799 O O . ALA A 1 104 ? -5.541 -0.192 -4.785 1.00 95.06 104 ALA A O 1
ATOM 800 N N . LYS A 1 105 ? -7.403 -0.186 -6.029 1.00 93.56 105 LYS A N 1
ATOM 801 C CA . LYS A 1 105 ? -7.224 1.196 -6.517 1.00 93.56 105 LYS A CA 1
ATOM 802 C C . LYS A 1 105 ? -7.286 2.216 -5.381 1.00 93.56 105 LYS A C 1
ATOM 804 O O . LYS A 1 105 ? -6.475 3.134 -5.352 1.00 93.56 105 LYS A O 1
ATOM 809 N N . SER A 1 106 ? -8.231 2.054 -4.453 1.00 92.88 106 SER A N 1
ATOM 810 C CA . SER A 1 106 ? -8.352 2.931 -3.286 1.00 92.88 106 SER A CA 1
ATOM 811 C C . SER A 1 106 ? -7.105 2.869 -2.406 1.00 92.88 106 SER A C 1
ATOM 813 O O . SER A 1 106 ? -6.609 3.919 -2.006 1.00 92.88 106 SER A O 1
ATOM 815 N N . LEU A 1 107 ? -6.554 1.676 -2.160 1.00 93.88 107 LEU A N 1
ATOM 816 C CA . LEU A 1 107 ? -5.304 1.517 -1.419 1.00 93.88 107 LEU A CA 1
ATOM 817 C C . LEU A 1 107 ? -4.150 2.250 -2.112 1.00 93.88 107 LEU A C 1
ATOM 819 O O . LEU A 1 107 ? -3.483 3.059 -1.477 1.00 93.88 107 LEU A O 1
ATOM 823 N N . LEU A 1 108 ? -3.959 2.022 -3.414 1.00 93.50 108 LEU A N 1
ATOM 824 C CA . LEU A 1 108 ? -2.904 2.686 -4.187 1.00 93.50 108 LEU A CA 1
ATOM 825 C C . LEU A 1 108 ? -3.040 4.211 -4.164 1.00 93.50 108 LEU A C 1
ATOM 827 O O . LEU A 1 108 ? -2.042 4.909 -4.020 1.00 93.50 108 LEU A O 1
ATOM 831 N N . TYR A 1 109 ? -4.268 4.726 -4.230 1.00 91.94 109 TYR A N 1
ATOM 832 C CA . TYR A 1 109 ? -4.527 6.156 -4.101 1.00 91.94 109 TYR A CA 1
ATOM 833 C C . TYR A 1 109 ? -4.118 6.698 -2.723 1.00 91.94 109 TYR A C 1
ATOM 835 O O . TYR A 1 109 ? -3.451 7.725 -2.652 1.00 91.94 109 TYR A O 1
ATOM 843 N N . ARG A 1 110 ? -4.449 5.994 -1.629 1.00 91.06 110 ARG A N 1
ATOM 844 C CA . ARG A 1 110 ? -4.032 6.381 -0.263 1.00 91.06 110 ARG A CA 1
ATOM 845 C C . ARG A 1 110 ? -2.515 6.364 -0.076 1.00 91.06 110 ARG A C 1
ATOM 847 O O . ARG A 1 110 ? -2.001 7.130 0.727 1.00 91.06 110 ARG A O 1
ATOM 854 N N . LEU A 1 111 ? -1.826 5.503 -0.818 1.00 90.44 111 LEU A N 1
ATOM 855 C CA . LEU A 1 111 ? -0.370 5.389 -0.833 1.00 90.44 111 LEU A CA 1
ATOM 856 C C . LEU A 1 111 ? 0.312 6.354 -1.821 1.00 90.44 111 LEU A C 1
ATOM 858 O O . LEU A 1 111 ? 1.529 6.321 -1.958 1.00 90.44 111 LEU A O 1
ATOM 862 N N . ASN A 1 112 ? -0.445 7.202 -2.526 1.00 88.88 112 ASN A N 1
ATOM 863 C CA . ASN A 1 112 ? 0.050 8.087 -3.587 1.00 88.88 112 ASN A CA 1
ATOM 864 C C . ASN A 1 112 ? 0.699 7.367 -4.790 1.00 88.88 112 ASN A C 1
ATOM 866 O O . ASN A 1 112 ? 1.395 7.995 -5.592 1.00 88.88 112 ASN A O 1
ATOM 870 N N . PHE A 1 113 ? 0.404 6.079 -4.994 1.00 84.31 113 PHE A N 1
ATOM 871 C CA . PHE A 1 113 ? 0.762 5.335 -6.206 1.00 84.31 113 PHE A CA 1
ATOM 872 C C . PHE A 1 113 ? -0.222 5.666 -7.336 1.00 84.31 113 PHE A C 1
ATOM 874 O O . PHE A 1 113 ? -1.134 4.903 -7.665 1.00 84.31 113 PHE A O 1
ATOM 881 N N . VAL A 1 114 ? -0.059 6.852 -7.921 1.00 72.00 114 VAL A N 1
ATOM 882 C CA . VAL A 1 114 ? -0.853 7.322 -9.063 1.00 72.00 114 VAL A CA 1
ATOM 883 C C . VAL A 1 114 ? -0.177 6.898 -10.365 1.00 72.00 114 VAL A C 1
ATOM 885 O O . VAL A 1 114 ? 1.036 7.017 -10.519 1.00 72.00 114 VAL A O 1
ATOM 888 N N . LYS A 1 115 ? -0.970 6.435 -11.338 1.00 65.38 115 LYS A N 1
ATOM 889 C CA . LYS A 1 115 ? -0.484 6.063 -12.672 1.00 65.38 115 LYS A CA 1
ATOM 890 C C . LYS A 1 115 ? 0.081 7.306 -13.381 1.00 65.38 115 LYS A C 1
ATOM 892 O O . LYS A 1 115 ? -0.686 8.115 -13.896 1.00 65.38 115 LYS A O 1
ATOM 897 N N . ARG A 1 116 ? 1.407 7.467 -13.418 1.00 59.44 116 ARG A N 1
ATOM 898 C CA . ARG A 1 116 ? 2.089 8.502 -14.220 1.00 59.44 116 ARG A CA 1
ATOM 899 C C . ARG A 1 116 ? 2.506 7.907 -15.569 1.00 59.44 116 ARG A C 1
ATOM 901 O O . ARG A 1 116 ? 2.977 6.769 -15.611 1.00 59.44 116 ARG A O 1
ATOM 908 N N . ARG A 1 117 ? 2.332 8.639 -16.679 1.00 46.53 117 ARG A N 1
ATOM 909 C CA . ARG A 1 117 ? 2.882 8.240 -17.996 1.00 46.53 117 ARG A CA 1
ATOM 910 C C . ARG A 1 117 ? 4.380 7.920 -17.820 1.00 46.53 117 ARG A C 1
ATOM 912 O O . ARG A 1 117 ? 5.079 8.719 -17.214 1.00 46.53 117 ARG A O 1
ATOM 919 N N . GLY A 1 118 ? 4.835 6.746 -18.272 1.00 52.59 118 GLY A N 1
ATOM 920 C CA . GLY A 1 118 ? 6.246 6.317 -18.207 1.00 52.59 118 GLY A CA 1
ATOM 921 C C . GLY A 1 118 ? 6.666 5.454 -17.002 1.00 52.59 118 GLY A C 1
ATOM 922 O O . GLY A 1 118 ? 7.754 4.899 -17.014 1.00 52.59 118 GLY A O 1
ATOM 923 N N . SER A 1 119 ? 5.813 5.263 -15.988 1.00 54.66 119 SER A N 1
ATOM 924 C CA . SER A 1 119 ? 6.164 4.513 -14.756 1.00 54.66 119 SER A CA 1
ATOM 925 C C . SER A 1 119 ? 5.927 2.992 -14.816 1.00 54.66 119 SER A C 1
ATOM 927 O O . SER A 1 119 ? 5.936 2.314 -13.792 1.00 54.66 119 SER A O 1
ATOM 929 N N . SER A 1 120 ? 5.678 2.435 -16.005 1.00 53.09 120 SER A N 1
ATOM 930 C CA . SER A 1 120 ? 5.332 1.016 -16.177 1.00 53.09 120 SER A CA 1
ATOM 931 C C . SER A 1 120 ? 6.526 0.081 -16.369 1.00 53.09 120 SER A C 1
ATOM 933 O O . SER A 1 120 ? 6.322 -1.129 -16.398 1.00 53.09 120 SER A O 1
ATOM 935 N N . ALA A 1 121 ? 7.741 0.607 -16.523 1.00 58.81 121 ALA A N 1
ATOM 936 C CA . ALA A 1 121 ? 8.942 -0.213 -16.611 1.00 58.81 121 ALA A CA 1
ATOM 937 C C . ALA A 1 121 ? 9.521 -0.434 -15.209 1.00 58.81 121 ALA A C 1
ATOM 939 O O . ALA A 1 121 ? 9.679 0.517 -14.442 1.00 58.81 121 ALA A O 1
ATOM 940 N N . ALA A 1 122 ? 9.833 -1.688 -14.875 1.00 58.56 122 ALA A N 1
ATOM 941 C CA . ALA A 1 122 ? 10.664 -1.985 -13.716 1.00 58.56 122 ALA A CA 1
ATOM 942 C C . ALA A 1 122 ? 12.001 -1.259 -13.897 1.00 58.56 122 ALA A C 1
ATOM 944 O O . ALA A 1 122 ? 12.541 -1.239 -15.008 1.00 58.56 122 ALA A O 1
ATOM 945 N N . LYS A 1 123 ? 12.544 -0.665 -12.830 1.00 61.25 123 LYS A N 1
ATOM 946 C CA . LYS A 1 123 ? 13.919 -0.166 -12.888 1.00 61.25 123 LYS A CA 1
ATOM 947 C C . LYS A 1 123 ? 14.820 -1.387 -13.028 1.00 61.25 123 LYS A C 1
ATOM 949 O O . LYS A 1 123 ? 14.973 -2.146 -12.078 1.00 61.25 123 LYS A O 1
ATOM 954 N N . ILE A 1 124 ? 15.380 -1.596 -14.216 1.00 62.09 124 ILE A N 1
ATOM 955 C CA . ILE A 1 124 ? 16.425 -2.597 -14.414 1.00 62.09 124 ILE A CA 1
ATOM 956 C C . ILE A 1 124 ? 17.669 -2.035 -13.729 1.00 62.09 124 ILE A C 1
ATOM 958 O O . ILE A 1 124 ? 18.394 -1.218 -14.290 1.00 62.09 124 ILE A O 1
ATOM 962 N N . THR A 1 125 ? 17.873 -2.404 -12.471 1.00 61.31 125 THR A N 1
ATOM 963 C CA . THR A 1 125 ? 19.110 -2.109 -11.753 1.00 61.31 125 THR A CA 1
ATOM 964 C C . THR A 1 125 ? 20.143 -3.144 -12.167 1.00 61.31 125 THR A C 1
ATOM 966 O O . THR A 1 125 ? 20.090 -4.290 -11.722 1.00 61.31 125 THR A O 1
ATOM 969 N N . VAL A 1 126 ? 21.063 -2.753 -13.045 1.00 72.06 126 VAL A N 1
ATOM 970 C CA . VAL A 1 126 ? 22.270 -3.538 -13.318 1.00 72.06 126 VAL A CA 1
ATOM 971 C C . VAL A 1 126 ? 23.274 -3.202 -12.218 1.00 72.06 126 VAL A C 1
ATOM 973 O O . VAL A 1 126 ? 23.522 -2.024 -11.965 1.00 72.06 126 VAL A O 1
ATOM 976 N N . SER A 1 127 ? 23.842 -4.209 -11.553 1.00 76.19 127 SER A N 1
ATOM 977 C CA . SER A 1 127 ? 24.801 -4.015 -10.450 1.00 76.19 127 SER A CA 1
ATOM 978 C C . SER A 1 127 ? 26.006 -3.158 -10.850 1.00 76.19 127 SER A C 1
ATOM 980 O O . SER A 1 127 ? 26.523 -2.403 -10.036 1.00 76.19 127 SER A O 1
ATOM 982 N N . ASN A 1 128 ? 26.392 -3.224 -12.124 1.00 81.88 128 ASN A N 1
ATOM 983 C CA . ASN A 1 128 ? 27.564 -2.560 -12.687 1.00 81.88 128 ASN A CA 1
ATOM 984 C C . ASN A 1 128 ? 27.156 -1.438 -13.655 1.00 81.88 128 ASN A C 1
ATOM 986 O O . ASN A 1 128 ? 27.878 -1.140 -14.601 1.00 81.88 128 ASN A O 1
ATOM 990 N N . PHE A 1 129 ? 25.971 -0.841 -13.480 1.00 81.88 129 PHE A N 1
ATOM 991 C CA . PHE A 1 129 ? 25.454 0.168 -14.411 1.00 81.88 129 PHE A CA 1
ATOM 992 C C . PHE A 1 129 ? 26.438 1.323 -14.634 1.00 81.88 129 PHE A C 1
ATOM 994 O O . PHE A 1 129 ? 26.645 1.731 -15.772 1.00 81.88 129 PHE A O 1
ATOM 1001 N N . GLU A 1 130 ? 27.071 1.821 -13.568 1.00 84.25 130 GLU A N 1
ATOM 1002 C CA . GLU A 1 130 ? 28.007 2.942 -13.687 1.00 84.25 130 GLU A CA 1
ATOM 1003 C C . GLU A 1 130 ? 29.294 2.538 -14.420 1.00 84.25 130 GLU A C 1
ATOM 1005 O O . GLU A 1 130 ? 29.769 3.287 -15.268 1.00 84.25 130 GLU A O 1
ATOM 1010 N N . GLU A 1 131 ? 29.805 1.328 -14.174 1.00 86.94 131 GLU A N 1
ATOM 1011 C CA . GLU A 1 131 ? 30.962 0.778 -14.895 1.00 86.94 131 GLU A CA 1
ATOM 1012 C C . GLU A 1 131 ? 30.643 0.591 -16.384 1.00 86.94 131 GLU A C 1
ATOM 1014 O O . GLU A 1 131 ? 31.407 1.023 -17.241 1.00 86.94 131 GLU A O 1
ATOM 1019 N N . LEU A 1 132 ? 29.476 0.024 -16.708 1.00 86.88 132 LEU A N 1
ATOM 1020 C CA . LEU A 1 132 ? 29.024 -0.167 -18.090 1.00 86.88 132 LEU A CA 1
ATOM 1021 C C . LEU A 1 132 ? 28.800 1.164 -18.809 1.00 86.88 132 LEU A C 1
ATOM 1023 O O . LEU A 1 132 ? 29.138 1.298 -19.983 1.00 86.88 132 LEU A O 1
ATOM 1027 N N . LYS A 1 133 ? 28.258 2.162 -18.110 1.00 88.50 133 LYS A N 1
ATOM 1028 C CA . LYS A 1 133 ? 28.085 3.516 -18.639 1.00 88.50 133 LYS A CA 1
ATOM 1029 C C . LYS A 1 133 ? 29.435 4.167 -18.931 1.00 88.50 133 LYS A C 1
ATOM 1031 O O . LYS A 1 133 ? 29.592 4.783 -19.983 1.00 88.50 133 LYS A O 1
ATOM 1036 N N . GLN A 1 134 ? 30.403 4.039 -18.024 1.00 90.31 134 GLN A N 1
ATOM 1037 C CA . GLN A 1 134 ? 31.754 4.564 -18.224 1.00 90.31 134 GLN A CA 1
ATOM 1038 C C . GLN A 1 134 ? 32.465 3.862 -19.378 1.00 90.31 134 GLN A C 1
ATOM 1040 O O . GLN A 1 134 ? 33.034 4.545 -20.227 1.00 90.31 134 GLN A O 1
ATOM 1045 N N . GLN A 1 135 ? 32.369 2.533 -19.450 1.00 91.75 135 GLN A N 1
ATOM 1046 C CA . GLN A 1 135 ? 32.933 1.742 -20.539 1.00 91.75 135 GLN A CA 1
ATOM 1047 C C . GLN A 1 135 ? 32.324 2.147 -21.885 1.00 91.75 135 GLN A C 1
ATOM 1049 O O . GLN A 1 135 ? 33.053 2.461 -22.816 1.00 91.75 135 GLN A O 1
ATOM 1054 N N . TYR A 1 136 ? 30.997 2.258 -21.964 1.00 90.62 136 TYR A N 1
ATOM 1055 C CA . TYR A 1 136 ? 30.311 2.711 -23.173 1.00 90.62 136 TYR A CA 1
ATOM 1056 C C . TYR A 1 136 ? 30.753 4.116 -23.604 1.00 90.62 136 TYR A C 1
ATOM 1058 O O . TYR A 1 136 ? 31.012 4.352 -24.780 1.00 90.62 136 TYR A O 1
ATOM 1066 N N . LEU A 1 137 ? 30.865 5.061 -22.664 1.00 90.12 137 LEU A N 1
ATOM 1067 C CA . LEU A 1 137 ? 31.335 6.416 -22.969 1.00 90.12 137 LEU A CA 1
ATOM 1068 C C . LEU A 1 137 ? 32.799 6.434 -23.416 1.00 90.12 137 LEU A C 1
ATOM 1070 O O . LEU A 1 137 ? 33.171 7.268 -24.242 1.00 90.12 137 LEU A O 1
ATOM 1074 N N . PHE A 1 138 ? 33.626 5.554 -22.860 1.00 92.38 138 PHE A N 1
ATOM 1075 C CA . PHE A 1 138 ? 35.016 5.397 -23.261 1.00 92.38 138 PHE A CA 1
ATOM 1076 C C . PHE A 1 138 ? 35.119 4.839 -24.683 1.00 92.38 138 PHE A C 1
ATOM 1078 O O . PHE A 1 138 ? 35.792 5.441 -25.517 1.00 92.38 138 PHE A O 1
ATOM 1085 N N . ASP A 1 139 ? 34.387 3.765 -24.977 1.00 90.44 139 ASP A N 1
ATOM 1086 C CA . ASP A 1 139 ? 34.343 3.133 -26.298 1.00 90.44 139 ASP A CA 1
ATOM 1087 C C . ASP A 1 139 ? 33.759 4.084 -27.353 1.00 90.44 139 ASP A C 1
ATOM 1089 O O . ASP A 1 139 ? 34.269 4.201 -28.462 1.00 90.44 139 ASP A O 1
ATOM 1093 N N . PHE A 1 140 ? 32.731 4.853 -27.000 1.00 90.50 140 PHE A N 1
ATOM 1094 C CA . PHE A 1 140 ? 32.196 5.890 -27.877 1.00 90.50 140 PHE A CA 1
ATOM 1095 C C . PHE A 1 140 ? 33.247 6.964 -28.199 1.00 90.50 140 PHE A C 1
ATOM 1097 O O . PHE A 1 140 ? 33.437 7.328 -29.359 1.00 90.50 140 PHE A O 1
ATOM 1104 N N . LYS A 1 141 ? 33.954 7.470 -27.180 1.00 89.12 141 LYS A N 1
ATOM 1105 C CA . LYS A 1 141 ? 35.009 8.475 -27.373 1.00 89.12 141 LYS A CA 1
ATOM 1106 C C . LYS A 1 141 ? 36.166 7.934 -28.204 1.00 89.12 141 LYS A C 1
ATOM 1108 O O . LYS A 1 141 ? 36.712 8.688 -29.003 1.00 89.12 141 LYS A O 1
ATOM 1113 N N . SER A 1 142 ? 36.543 6.670 -28.018 1.00 89.12 142 SER A N 1
ATOM 1114 C CA . SER A 1 142 ? 37.620 6.063 -28.797 1.00 89.12 142 SER A CA 1
ATOM 1115 C C . SER A 1 142 ? 37.240 5.977 -30.275 1.00 89.12 142 SER A C 1
ATOM 1117 O O . SER A 1 142 ? 38.031 6.405 -31.106 1.00 89.12 142 SER A O 1
ATOM 1119 N N . VAL A 1 143 ? 36.014 5.561 -30.605 1.00 90.38 143 VAL A N 1
ATOM 1120 C CA . VAL A 1 143 ? 35.505 5.538 -31.989 1.00 90.38 143 VAL A CA 1
ATOM 1121 C C . VAL A 1 143 ? 35.474 6.939 -32.604 1.00 90.38 143 VAL A C 1
ATOM 1123 O O . VAL A 1 143 ? 35.977 7.132 -33.704 1.00 90.38 143 VAL A O 1
ATOM 1126 N N . VAL A 1 144 ? 34.972 7.943 -31.879 1.00 89.00 144 VAL A N 1
ATOM 1127 C CA . VAL A 1 144 ? 34.938 9.338 -32.365 1.00 89.00 144 VAL A CA 1
ATOM 1128 C C . VAL A 1 144 ? 36.334 9.864 -32.706 1.00 89.00 144 VAL A C 1
ATOM 1130 O O . VAL A 1 144 ? 36.490 10.576 -33.695 1.00 89.00 144 VAL A O 1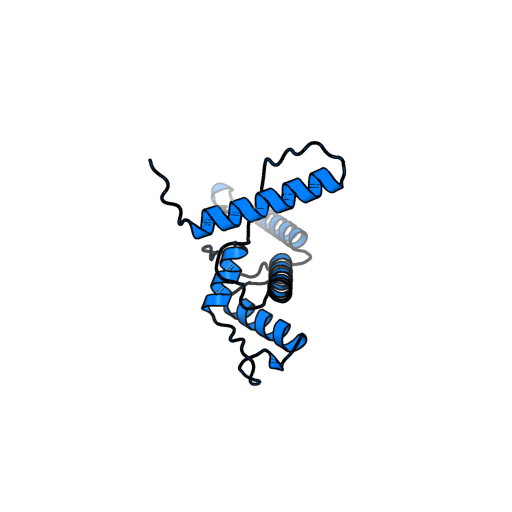
ATOM 1133 N N . VAL A 1 145 ? 37.340 9.523 -31.896 1.00 89.88 145 VAL A N 1
ATOM 1134 C CA . VAL A 1 145 ? 38.732 9.929 -32.134 1.00 89.88 145 VAL A CA 1
ATOM 1135 C C . VAL A 1 145 ? 39.356 9.139 -33.285 1.00 89.88 145 VAL A C 1
ATOM 1137 O O . VAL A 1 145 ? 40.033 9.736 -34.114 1.00 89.88 145 VAL A O 1
ATOM 1140 N N . MET A 1 146 ? 39.133 7.824 -33.344 1.00 91.44 146 MET A N 1
ATOM 1141 C CA . MET A 1 146 ? 39.709 6.942 -34.369 1.00 91.44 146 MET A CA 1
ATOM 1142 C C . MET A 1 146 ? 39.174 7.244 -35.770 1.00 91.44 146 MET A C 1
ATOM 1144 O O . MET A 1 146 ? 39.945 7.243 -36.725 1.00 91.44 146 MET A O 1
ATOM 1148 N N . ASP A 1 147 ? 37.879 7.535 -35.880 1.00 91.19 147 ASP A N 1
ATOM 1149 C CA . ASP A 1 147 ? 37.209 7.820 -37.152 1.00 91.19 147 ASP A CA 1
ATOM 1150 C C . ASP A 1 147 ? 37.173 9.329 -37.477 1.00 91.19 147 ASP A C 1
ATOM 1152 O O . ASP A 1 147 ? 36.472 9.745 -38.399 1.00 91.19 147 ASP A O 1
ATOM 1156 N N . GLU A 1 148 ? 37.897 10.156 -36.705 1.00 89.75 148 GLU A N 1
ATOM 1157 C CA . GLU A 1 148 ? 37.974 11.621 -36.841 1.00 89.75 148 GLU A CA 1
ATOM 1158 C C . GLU A 1 148 ? 36.598 12.292 -37.010 1.00 89.75 148 GLU A C 1
ATOM 1160 O O . GLU A 1 148 ? 36.421 13.234 -37.789 1.00 89.75 148 GLU A O 1
ATOM 1165 N N . ILE A 1 149 ? 35.591 11.801 -36.279 1.00 88.19 149 ILE A N 1
ATOM 1166 C CA . ILE A 1 149 ? 34.205 12.235 -36.461 1.00 88.19 149 ILE A CA 1
ATOM 1167 C C . ILE A 1 149 ? 34.080 13.692 -35.994 1.00 88.19 149 ILE A C 1
ATOM 1169 O O . ILE A 1 149 ? 34.302 13.985 -34.812 1.00 88.19 149 ILE A O 1
ATOM 1173 N N . PRO A 1 150 ? 33.681 14.629 -36.874 1.00 90.38 150 PRO A N 1
ATOM 1174 C CA . PRO A 1 150 ? 33.559 16.020 -36.489 1.00 90.38 150 PRO A CA 1
ATOM 1175 C C . PRO A 1 150 ? 32.477 16.186 -35.411 1.00 90.38 150 PRO A C 1
ATOM 1177 O O . PRO A 1 150 ? 31.391 15.613 -35.539 1.00 90.38 150 PRO A O 1
ATOM 1180 N N . PRO A 1 151 ? 32.698 17.039 -34.391 1.00 84.00 151 PRO A N 1
ATOM 1181 C CA . PRO A 1 151 ? 31.743 17.235 -33.296 1.00 84.00 151 PRO A CA 1
ATOM 1182 C C . PRO A 1 151 ? 30.339 17.650 -33.752 1.00 84.00 151 PRO A C 1
ATOM 1184 O O . PRO A 1 151 ? 29.359 17.395 -33.063 1.00 84.00 151 PRO A O 1
ATOM 1187 N N . GLN A 1 152 ? 30.240 18.271 -34.929 1.00 88.69 152 GLN A N 1
ATOM 1188 C CA . GLN A 1 152 ? 28.985 18.727 -35.534 1.00 88.69 152 GLN A CA 1
ATOM 1189 C C . GLN A 1 152 ? 28.067 17.567 -35.962 1.00 88.69 152 GLN A C 1
ATOM 1191 O O . GLN A 1 152 ? 26.880 17.788 -36.182 1.00 88.69 152 GLN A O 1
ATOM 1196 N N . LEU A 1 153 ? 28.612 16.353 -36.107 1.00 84.81 153 LEU A N 1
ATOM 1197 C CA . LEU A 1 153 ? 27.882 15.144 -36.502 1.00 84.81 153 LEU A CA 1
ATOM 1198 C C . LEU A 1 153 ? 27.530 14.239 -35.311 1.00 84.81 153 LEU A C 1
ATOM 1200 O O . LEU A 1 153 ? 26.903 13.197 -35.496 1.00 84.81 153 LEU A O 1
ATOM 1204 N N . ILE A 1 154 ? 27.912 14.622 -34.089 1.00 85.19 154 ILE A N 1
ATOM 1205 C CA . ILE A 1 154 ? 27.599 13.866 -32.876 1.00 85.19 154 ILE A CA 1
ATOM 1206 C C . ILE A 1 154 ? 26.241 14.324 -32.342 1.00 85.19 154 ILE A C 1
ATOM 1208 O O . ILE A 1 154 ? 26.109 15.414 -31.789 1.00 85.19 154 ILE A O 1
ATOM 1212 N N . PHE A 1 155 ? 25.230 13.465 -32.473 1.00 82.25 155 PHE A N 1
ATOM 1213 C CA . PHE A 1 155 ? 23.892 13.717 -31.942 1.00 82.25 155 PHE A CA 1
ATOM 1214 C C . PHE A 1 155 ? 23.669 12.928 -30.653 1.00 82.25 155 PHE A C 1
ATOM 1216 O O . PHE A 1 155 ? 23.609 11.700 -30.669 1.00 82.25 155 PHE A O 1
ATOM 1223 N N . ILE A 1 156 ? 23.504 13.641 -29.539 1.00 77.50 156 ILE A N 1
ATOM 1224 C CA . ILE A 1 156 ? 23.016 13.069 -28.282 1.00 77.50 156 ILE A CA 1
ATOM 1225 C C . ILE A 1 156 ? 21.514 13.350 -28.237 1.00 77.50 156 ILE A C 1
ATOM 1227 O O . ILE A 1 156 ? 21.105 14.497 -28.074 1.00 77.50 156 ILE A O 1
ATOM 1231 N N . TRP A 1 157 ? 20.700 12.317 -28.448 1.00 62.69 157 TRP A N 1
ATOM 1232 C CA . TRP A 1 157 ? 19.262 12.397 -28.196 1.00 62.69 157 TRP A CA 1
ATOM 1233 C C . TRP A 1 157 ? 19.015 12.239 -26.691 1.00 62.69 157 TRP A C 1
ATOM 1235 O O . TRP A 1 157 ? 19.410 11.221 -26.122 1.00 62.69 157 TRP A O 1
ATOM 1245 N N . ASP A 1 158 ? 18.402 13.255 -26.079 1.00 38.38 158 ASP A N 1
ATOM 1246 C CA . ASP A 1 158 ? 17.888 13.253 -24.696 1.00 38.38 158 ASP A CA 1
ATOM 1247 C C . ASP A 1 158 ? 16.407 12.831 -24.674 1.00 38.38 158 ASP A C 1
ATOM 1249 O O . ASP A 1 158 ? 15.644 13.307 -25.553 1.00 38.38 158 ASP A O 1
#

Sequence (158 aa):
MWCHFKHSSVSTWKLKYLAQVKHQVKKGETPNVCSLTGKKRGRPLLLCERLDADVQHYIHAVHDGGGIVTTRITAAAATAIVRKTDRNLLAGNGGPIVITTGWAKSLLYRLNFVKRRGSSAAKITVSNFEELKQQYLFDFKSVVVMDEIPPQLIFIWD

Secondary structure (DSSP, 8-state):
------HHHHHHHHHHHHHHHHHHHHTT---------PPPPSSPPTTHHHHHHHHHHHHHHHHHTT----HHHHHHHHHHHHHHH-GGGBGGGT-SB---HHHHHHHHHHTT----TTTTS-----TTHHHHHHHHHHHHHHHHHHTT--GGG-----

Foldseek 3Di:
DDPDDDPVVVVVVVVQLVVQQVVCVVVVHDRDDPDGDDDDDDDAQLLHPVLLVVLLVVQVVCVVVLHDDDLVVSLVSSQVSCCVVPVCCDVVNVHPHDRDSVSSVVSCVVVVVDDDPPSRDRPPDDV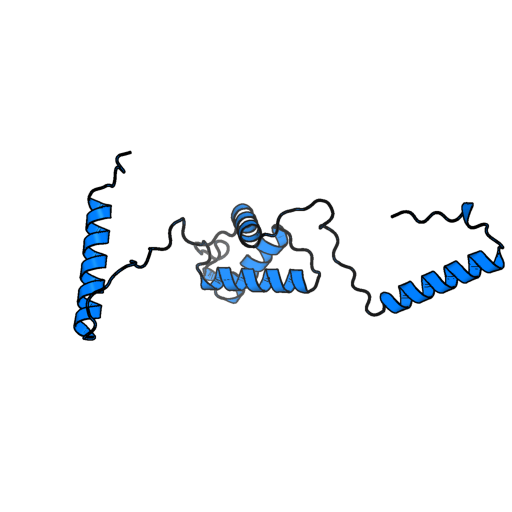CVVVVVVVVVVVVVVCCVVVVPDPVPDDDDD